Protein AF-A0AA37KBU7-F1 (afdb_monomer_lite)

Radius of gyration: 18.68 Å; chains: 1; bounding box: 47×38×46 Å

Organism: NCBI:txid46503

Sequence (134 aa):
MLCLIALITGCNGDNPQCKAEKLINRYLENNLKDPDSYECIDMGKIGIVTPMSKALVETVKRATDGEFPTDSINSKLEQIKAMFESNDINPYDTLAWEISHRYRAKNSYGGYAITNCTYHFNKDISDIISVETK

Secondary structure (DSSP, 8-state):
------------S--HHHHHHHHHHHHHHHH-SEEEEEEEEEEPPPEEE-HHHHHHHHHHHHHHTTSS-GGGHHHHHHHHHHHHHHTT--TTS--EEEEEEEEEEE-TTS-EEEEEEEEEEETTSSSEEEEEE-

Foldseek 3Di:
DDDDDP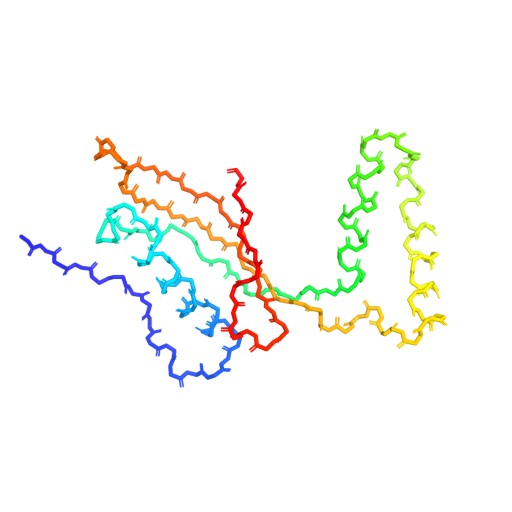PPDQPPDPDLLNLLVVQVLVVLVVPPPASVQKDFPDKFDKDFDFQLNVLLVVLCVCCVVVVDPPVCSVVVSVVVCVVCVVVVHHRGDGQKMKMWTWIWGADPVRDIDIWTWMWIAGSSSNHTPDIGTD

pLDDT: mean 91.53, std 15.12, range [29.55, 98.31]

Structure (mmCIF, N/CA/C/O backbone):
data_AF-A0AA37KBU7-F1
#
_entry.id   AF-A0AA37KBU7-F1
#
loop_
_atom_site.group_PDB
_atom_site.id
_atom_site.type_symbol
_atom_site.label_atom_id
_atom_site.label_alt_id
_atom_site.label_comp_id
_atom_site.label_asym_id
_atom_site.label_entity_id
_atom_site.label_seq_id
_atom_site.pdbx_PDB_ins_code
_atom_site.Cartn_x
_atom_site.Cartn_y
_atom_site.Cartn_z
_atom_site.occupancy
_atom_site.B_iso_or_equiv
_atom_site.auth_seq_id
_atom_site.auth_comp_id
_atom_site.auth_asym_id
_atom_site.auth_atom_id
_atom_site.pdbx_PDB_model_num
ATOM 1 N N . MET A 1 1 ? 27.010 -3.565 -24.465 1.00 41.88 1 MET A N 1
ATOM 2 C CA . MET A 1 1 ? 25.870 -4.214 -23.789 1.00 41.88 1 MET A CA 1
ATOM 3 C C . MET A 1 1 ? 26.364 -4.684 -22.430 1.00 41.88 1 MET A C 1
ATOM 5 O O . MET A 1 1 ? 27.001 -5.724 -22.351 1.00 41.88 1 MET A O 1
ATOM 9 N N . LEU A 1 2 ? 26.216 -3.846 -21.401 1.00 29.55 2 LEU A N 1
ATOM 10 C CA . LEU A 1 2 ? 26.551 -4.185 -20.017 1.00 29.55 2 LEU A CA 1
ATOM 11 C C . LEU A 1 2 ? 25.233 -4.475 -19.295 1.00 29.55 2 LEU A C 1
ATOM 13 O O . LEU A 1 2 ? 24.513 -3.552 -18.933 1.00 29.55 2 LEU A O 1
ATOM 17 N N . CYS A 1 3 ? 24.914 -5.757 -19.128 1.00 44.69 3 CYS A N 1
ATOM 18 C CA . CYS A 1 3 ? 23.983 -6.202 -18.100 1.00 44.69 3 CYS A CA 1
ATOM 19 C C . CYS A 1 3 ? 24.659 -5.977 -16.742 1.00 44.69 3 CYS A C 1
ATOM 21 O O . CYS A 1 3 ? 25.619 -6.674 -16.420 1.00 44.69 3 CYS A O 1
ATOM 23 N N . LEU A 1 4 ? 24.171 -5.022 -15.950 1.00 36.66 4 LEU A N 1
ATOM 24 C CA . LEU A 1 4 ? 24.469 -4.945 -14.519 1.00 36.66 4 LEU A CA 1
ATOM 25 C C . LEU A 1 4 ? 23.160 -4.965 -13.725 1.00 36.66 4 LEU A C 1
ATOM 27 O O . LEU A 1 4 ? 22.580 -3.938 -13.401 1.00 36.66 4 LEU A O 1
ATOM 31 N N . ILE A 1 5 ? 22.703 -6.198 -13.495 1.00 45.25 5 ILE A N 1
ATOM 32 C CA . ILE A 1 5 ? 22.270 -6.753 -12.207 1.00 45.25 5 ILE A CA 1
ATOM 33 C C . ILE A 1 5 ? 21.570 -5.739 -11.289 1.00 45.25 5 ILE A C 1
ATOM 35 O O . ILE A 1 5 ? 22.200 -5.098 -10.447 1.00 45.25 5 ILE A O 1
ATOM 39 N N . ALA A 1 6 ? 20.239 -5.692 -11.379 1.00 46.47 6 ALA A N 1
ATOM 40 C CA . ALA A 1 6 ? 19.417 -5.312 -10.241 1.00 46.47 6 ALA A CA 1
ATOM 41 C C . ALA A 1 6 ? 19.682 -6.336 -9.124 1.00 46.47 6 ALA A C 1
ATOM 43 O O . ALA A 1 6 ? 19.243 -7.484 -9.186 1.00 46.47 6 ALA A O 1
ATOM 44 N N . LEU A 1 7 ? 20.482 -5.936 -8.136 1.00 46.47 7 LEU A N 1
ATOM 45 C CA . LEU A 1 7 ? 20.699 -6.667 -6.893 1.00 46.47 7 LEU A CA 1
ATOM 46 C C . LEU A 1 7 ? 19.377 -6.724 -6.118 1.00 46.47 7 LEU A C 1
ATOM 48 O O . LEU A 1 7 ? 19.133 -5.918 -5.228 1.00 46.47 7 LEU A O 1
ATOM 52 N N . ILE A 1 8 ? 18.535 -7.699 -6.440 1.00 56.31 8 ILE A N 1
ATOM 53 C CA . ILE A 1 8 ? 17.584 -8.249 -5.483 1.00 56.31 8 ILE A CA 1
ATOM 54 C C . ILE A 1 8 ? 18.124 -9.632 -5.181 1.00 56.31 8 ILE A C 1
ATOM 56 O O . ILE A 1 8 ? 17.982 -10.571 -5.962 1.00 56.31 8 ILE A O 1
ATOM 60 N N . THR A 1 9 ? 18.861 -9.726 -4.078 1.00 49.41 9 THR A N 1
ATOM 61 C CA . THR A 1 9 ? 19.168 -10.997 -3.433 1.00 49.41 9 THR A CA 1
ATOM 62 C C . THR A 1 9 ? 17.920 -11.861 -3.497 1.00 49.41 9 THR A C 1
ATOM 64 O O . THR A 1 9 ? 16.887 -11.465 -2.961 1.00 49.41 9 THR A O 1
ATOM 67 N N . GLY A 1 10 ? 18.001 -12.995 -4.195 1.00 45.19 10 GLY A N 1
ATOM 68 C CA . GLY A 1 10 ? 16.919 -13.960 -4.261 1.00 45.19 10 GLY A CA 1
ATOM 69 C C . GLY A 1 10 ? 16.518 -14.335 -2.843 1.00 45.19 10 GLY A C 1
ATOM 70 O O . GLY A 1 10 ? 17.172 -15.150 -2.194 1.00 45.19 10 GLY A O 1
ATOM 71 N N . CYS A 1 11 ? 15.462 -13.710 -2.332 1.00 48.56 11 CYS A N 1
ATOM 72 C CA . CYS A 1 11 ? 14.847 -14.148 -1.104 1.00 48.56 11 CYS A CA 1
ATOM 73 C C . CYS A 1 11 ? 14.190 -15.497 -1.429 1.00 48.56 11 CYS A C 1
ATOM 75 O O . CYS A 1 11 ? 13.068 -15.593 -1.922 1.00 48.56 11 CYS A O 1
ATOM 77 N N . ASN A 1 12 ? 14.915 -16.573 -1.146 1.00 55.06 12 ASN A N 1
ATOM 78 C CA . ASN A 1 12 ? 14.381 -17.933 -1.070 1.00 55.06 12 ASN A CA 1
ATOM 79 C C . ASN A 1 12 ? 13.518 -18.126 0.196 1.00 55.06 12 ASN A C 1
ATOM 81 O O . ASN A 1 12 ? 13.382 -19.239 0.687 1.00 55.06 12 ASN A O 1
ATOM 85 N N . GLY A 1 13 ? 12.988 -17.040 0.770 1.00 60.81 13 GLY A N 1
ATOM 86 C CA . GLY A 1 13 ? 12.195 -17.054 1.990 1.00 60.81 13 GLY A CA 1
ATOM 87 C C . GLY A 1 13 ? 10.739 -16.736 1.693 1.00 60.81 13 GLY A C 1
ATOM 88 O O . GLY A 1 13 ? 10.444 -15.775 0.986 1.00 60.81 13 GLY A O 1
ATOM 89 N N . ASP A 1 14 ? 9.831 -17.487 2.306 1.00 77.00 14 ASP A N 1
ATOM 90 C CA . ASP A 1 14 ? 8.381 -17.262 2.251 1.00 77.00 14 ASP A CA 1
ATOM 91 C C . ASP A 1 14 ? 7.915 -16.081 3.122 1.00 77.00 14 ASP A C 1
ATOM 93 O O . ASP A 1 14 ? 6.771 -16.042 3.582 1.00 77.00 14 ASP A O 1
ATOM 97 N N . ASN A 1 15 ? 8.795 -15.103 3.367 1.00 90.88 15 ASN A N 1
ATOM 98 C CA . ASN A 1 15 ? 8.441 -13.931 4.152 1.00 90.88 15 ASN A CA 1
ATOM 99 C C . ASN A 1 15 ? 7.543 -12.969 3.338 1.00 90.88 15 ASN A C 1
ATOM 101 O O . ASN A 1 15 ? 7.620 -12.942 2.104 1.00 90.88 15 ASN A O 1
ATOM 105 N N . PRO A 1 16 ? 6.702 -12.166 4.015 1.00 94.25 16 PRO A N 1
ATOM 106 C CA . PRO A 1 16 ? 5.791 -11.224 3.365 1.00 94.25 16 PRO A CA 1
ATOM 107 C C . PRO A 1 16 ? 6.452 -10.291 2.342 1.00 94.25 16 PRO A C 1
ATOM 109 O O . PRO A 1 16 ? 5.936 -10.128 1.237 1.00 94.25 16 PRO A O 1
ATOM 112 N N . GLN A 1 17 ? 7.618 -9.731 2.681 1.00 95.88 17 GLN A N 1
ATOM 113 C CA . GLN A 1 17 ? 8.352 -8.795 1.825 1.00 95.88 17 GLN A CA 1
ATOM 114 C C . GLN A 1 17 ? 8.701 -9.439 0.478 1.00 95.88 17 GLN A C 1
ATOM 116 O O . GLN A 1 17 ? 8.394 -8.898 -0.581 1.00 95.88 17 GLN A O 1
ATOM 121 N N . CYS A 1 18 ? 9.288 -10.634 0.513 1.00 94.00 18 CYS A N 1
ATOM 122 C CA . CYS A 1 18 ? 9.690 -11.343 -0.691 1.00 94.00 18 CYS A CA 1
ATOM 123 C C . CYS A 1 18 ? 8.493 -11.719 -1.572 1.00 94.00 18 CYS A C 1
ATOM 125 O O . CYS A 1 18 ? 8.569 -11.606 -2.798 1.00 94.00 18 CYS A O 1
ATOM 127 N N . LYS A 1 19 ? 7.385 -12.164 -0.965 1.00 95.19 19 LYS A N 1
ATOM 128 C CA . LYS A 1 19 ? 6.155 -12.487 -1.703 1.00 95.19 19 LYS A CA 1
ATOM 129 C C . LYS A 1 19 ? 5.619 -11.263 -2.449 1.00 95.19 19 LYS A C 1
ATOM 131 O O . LYS A 1 19 ? 5.315 -11.365 -3.638 1.00 95.19 19 LYS A O 1
ATOM 136 N N . ALA A 1 20 ? 5.581 -10.111 -1.783 1.00 97.00 20 ALA A N 1
ATOM 137 C CA . ALA A 1 20 ? 5.152 -8.851 -2.380 1.00 97.00 20 ALA A CA 1
ATOM 138 C C . ALA A 1 20 ? 6.072 -8.401 -3.524 1.00 97.00 20 ALA A C 1
ATOM 140 O O . ALA A 1 20 ? 5.586 -8.114 -4.614 1.00 97.00 20 ALA A O 1
ATOM 141 N N . GLU A 1 21 ? 7.394 -8.412 -3.331 1.00 96.50 21 GLU A N 1
ATOM 142 C CA . GLU A 1 21 ? 8.355 -8.030 -4.378 1.00 96.50 21 GLU A CA 1
ATOM 143 C C . GLU A 1 21 ? 8.259 -8.939 -5.616 1.00 96.50 21 GLU A C 1
ATOM 145 O O . GLU A 1 21 ? 8.284 -8.456 -6.747 1.00 96.50 21 GLU A O 1
ATOM 150 N N . LYS A 1 22 ? 8.054 -10.253 -5.431 1.00 95.44 22 LYS A N 1
ATOM 151 C CA . LYS A 1 22 ? 7.808 -11.196 -6.540 1.00 95.44 22 LYS A CA 1
ATOM 152 C C . LYS A 1 22 ? 6.517 -10.887 -7.300 1.00 95.44 22 LYS A C 1
ATOM 154 O O . LYS A 1 22 ? 6.455 -11.090 -8.513 1.00 95.44 22 LYS A O 1
ATOM 159 N N . LEU A 1 23 ? 5.465 -10.454 -6.609 1.00 97.12 23 LEU A N 1
ATOM 160 C CA . LEU A 1 23 ? 4.224 -10.022 -7.254 1.00 97.12 23 LEU A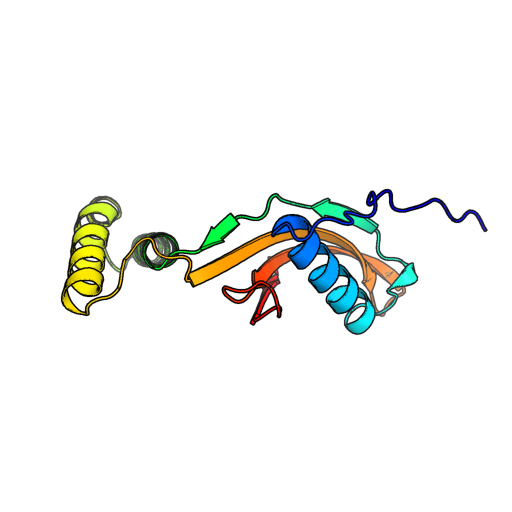 CA 1
ATOM 161 C C . LEU A 1 23 ? 4.413 -8.703 -8.006 1.00 97.12 23 LEU A C 1
ATOM 163 O O . LEU A 1 23 ? 3.942 -8.593 -9.134 1.00 97.12 23 LEU A O 1
ATOM 167 N N . ILE A 1 24 ? 5.145 -7.748 -7.429 1.00 97.88 24 ILE A N 1
ATOM 168 C CA . ILE A 1 24 ? 5.444 -6.461 -8.068 1.00 97.88 24 ILE A CA 1
ATOM 169 C C . ILE A 1 24 ? 6.259 -6.656 -9.339 1.00 97.88 24 ILE A C 1
ATOM 171 O O . ILE A 1 24 ? 5.887 -6.107 -10.370 1.00 97.88 24 ILE A O 1
ATOM 175 N N . ASN A 1 25 ? 7.316 -7.469 -9.305 1.00 96.00 25 ASN A N 1
ATOM 176 C CA . ASN A 1 25 ? 8.132 -7.726 -10.492 1.00 96.00 25 ASN A CA 1
ATOM 177 C C . ASN A 1 25 ? 7.282 -8.309 -11.628 1.00 96.00 25 ASN A C 1
ATOM 179 O O . ASN A 1 25 ? 7.281 -7.768 -12.730 1.00 96.00 25 ASN A O 1
ATOM 183 N N . ARG A 1 26 ? 6.454 -9.323 -11.332 1.00 97.12 26 ARG A N 1
ATOM 184 C CA . ARG A 1 26 ? 5.511 -9.888 -12.312 1.00 97.12 26 ARG A CA 1
ATOM 185 C C . ARG A 1 26 ? 4.496 -8.859 -12.807 1.00 97.12 26 ARG A C 1
ATOM 187 O O . ARG A 1 26 ? 4.137 -8.859 -13.980 1.00 97.12 26 ARG A O 1
ATOM 194 N N . TYR A 1 27 ? 4.002 -7.986 -11.934 1.00 97.50 27 TYR A N 1
ATOM 195 C CA . TYR A 1 27 ? 3.101 -6.912 -12.338 1.00 97.50 27 TYR A CA 1
ATOM 196 C C . TYR A 1 27 ? 3.797 -5.944 -13.300 1.00 97.50 27 TYR A C 1
ATOM 198 O O . TYR A 1 27 ? 3.244 -5.630 -14.350 1.00 97.50 27 TYR A O 1
ATOM 206 N N . LEU A 1 28 ? 5.013 -5.501 -12.987 1.00 97.06 28 LEU A N 1
ATOM 207 C CA . LEU A 1 28 ? 5.775 -4.567 -13.814 1.00 97.06 28 LEU A CA 1
ATOM 208 C C . LEU A 1 28 ? 6.140 -5.172 -15.174 1.00 97.06 28 LEU A C 1
ATOM 210 O O . LEU A 1 28 ? 5.921 -4.520 -16.192 1.00 97.06 28 LEU A O 1
ATOM 214 N N . GLU A 1 29 ? 6.590 -6.427 -15.211 1.00 96.31 29 GLU A N 1
ATOM 215 C CA . GLU A 1 29 ? 6.856 -7.169 -16.454 1.00 96.31 29 GLU A CA 1
ATOM 216 C C . GLU A 1 29 ? 5.651 -7.163 -17.406 1.00 96.31 29 GLU A C 1
ATOM 218 O O . GLU A 1 29 ? 5.811 -6.995 -18.612 1.00 96.31 29 GLU A O 1
ATOM 223 N N . ASN A 1 30 ? 4.439 -7.284 -16.859 1.00 96.00 30 ASN A N 1
ATOM 224 C CA . ASN A 1 30 ? 3.207 -7.345 -17.646 1.00 96.00 30 ASN A CA 1
ATOM 225 C C . ASN A 1 30 ? 2.596 -5.971 -17.975 1.00 96.00 30 ASN A C 1
ATOM 227 O O . ASN A 1 30 ? 1.749 -5.887 -18.863 1.00 96.00 30 ASN A O 1
ATOM 231 N N . ASN A 1 31 ? 2.971 -4.904 -17.261 1.00 95.38 31 ASN A N 1
ATOM 232 C CA . ASN A 1 31 ? 2.297 -3.602 -17.358 1.00 95.38 31 ASN A CA 1
ATOM 233 C C . ASN A 1 31 ? 3.189 -2.462 -17.880 1.00 95.38 31 ASN A C 1
ATOM 235 O O . ASN A 1 31 ? 2.665 -1.445 -18.347 1.00 95.38 31 ASN A O 1
ATOM 239 N N . LEU A 1 32 ? 4.518 -2.596 -17.835 1.00 95.62 32 LEU A N 1
ATOM 240 C CA . LEU A 1 32 ? 5.429 -1.597 -18.397 1.00 95.62 32 LEU A CA 1
ATOM 241 C C . LEU A 1 32 ? 5.479 -1.669 -19.928 1.00 95.62 32 LEU A C 1
ATOM 243 O O . LEU A 1 32 ? 5.296 -2.719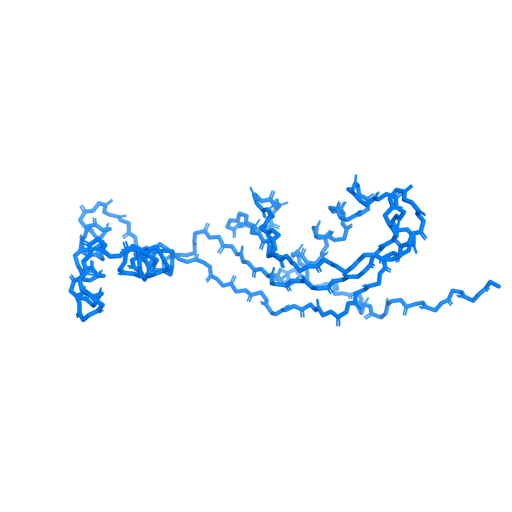 -20.535 1.00 95.62 32 LEU A O 1
ATOM 247 N N . LYS A 1 33 ? 5.742 -0.522 -20.568 1.00 95.25 33 LYS A N 1
ATOM 248 C CA . LYS A 1 33 ? 5.900 -0.444 -22.033 1.00 95.25 33 LYS A CA 1
ATOM 249 C C . LYS A 1 33 ? 7.231 -1.011 -22.512 1.00 95.25 33 LYS A C 1
ATOM 251 O O . LYS A 1 33 ? 7.282 -1.612 -23.577 1.00 95.25 33 LYS A O 1
ATOM 256 N N . ASP A 1 34 ? 8.274 -0.808 -21.719 1.00 95.62 34 ASP A N 1
ATOM 257 C CA . ASP A 1 34 ? 9.610 -1.364 -21.914 1.00 95.62 34 ASP A CA 1
ATOM 258 C C . ASP A 1 34 ? 10.061 -1.940 -20.560 1.00 95.62 34 ASP A C 1
ATOM 260 O O . ASP A 1 34 ? 10.710 -1.230 -19.783 1.00 95.62 34 ASP A O 1
ATOM 264 N N . PRO A 1 35 ? 9.642 -3.172 -20.209 1.00 94.94 35 PRO A N 1
ATOM 265 C CA . PRO A 1 35 ? 10.016 -3.803 -18.944 1.00 94.94 35 PRO A CA 1
ATOM 266 C C . PRO A 1 35 ? 11.529 -3.881 -18.726 1.00 94.94 35 PRO A C 1
ATOM 268 O O . PRO A 1 35 ? 11.988 -3.686 -17.605 1.00 94.94 35 PRO A O 1
ATOM 271 N N . ASP A 1 36 ? 12.311 -4.062 -19.793 1.00 95.88 36 ASP A N 1
ATOM 272 C CA . ASP A 1 36 ? 13.776 -4.142 -19.728 1.00 95.88 36 ASP A CA 1
ATOM 273 C C . ASP A 1 36 ? 14.427 -2.813 -19.308 1.00 95.88 36 ASP A C 1
ATOM 275 O O . ASP A 1 36 ? 15.567 -2.786 -18.845 1.00 95.88 36 ASP A O 1
ATOM 279 N N . SER A 1 37 ? 13.709 -1.695 -19.452 1.00 96.38 37 SER A N 1
ATOM 280 C CA . SER A 1 37 ? 14.154 -0.381 -18.978 1.00 96.38 37 SER A CA 1
ATOM 281 C C . SER A 1 37 ? 13.830 -0.091 -17.510 1.00 96.38 37 SER A C 1
ATOM 283 O O . SER A 1 37 ? 14.139 1.004 -17.036 1.00 96.38 37 SER A O 1
ATOM 285 N N . TYR A 1 38 ? 13.174 -1.016 -16.805 1.00 97.25 38 TYR A N 1
ATOM 286 C CA . TYR A 1 38 ? 12.830 -0.847 -15.399 1.00 97.25 38 TYR A CA 1
ATOM 287 C C . TYR A 1 38 ? 14.077 -0.674 -14.530 1.00 97.25 38 TYR A C 1
ATOM 289 O O . TYR A 1 38 ? 14.998 -1.490 -14.534 1.00 97.25 38 TYR A O 1
ATOM 297 N N . GLU A 1 39 ? 14.057 0.372 -13.713 1.00 96.44 39 GLU A N 1
ATOM 298 C CA . GLU A 1 39 ? 15.058 0.623 -12.690 1.00 96.44 39 GLU A CA 1
ATOM 299 C C . GLU A 1 39 ? 14.358 0.974 -11.373 1.00 96.44 39 GLU A C 1
ATOM 301 O O . GLU A 1 39 ? 13.659 1.990 -11.265 1.00 96.44 39 GLU A O 1
ATOM 306 N N . CYS A 1 40 ? 14.566 0.132 -10.357 1.00 96.69 40 CYS A N 1
ATOM 307 C CA . CYS A 1 40 ? 14.130 0.407 -8.992 1.00 96.69 40 CYS A CA 1
ATOM 308 C C . CYS A 1 40 ? 14.904 1.609 -8.437 1.00 96.69 40 CYS A C 1
ATOM 310 O O . CYS A 1 40 ? 16.135 1.605 -8.425 1.00 96.69 40 CYS A O 1
ATOM 312 N N . ILE A 1 41 ? 14.186 2.626 -7.961 1.00 97.69 41 ILE A N 1
ATOM 313 C CA . ILE A 1 41 ? 14.774 3.773 -7.258 1.00 97.69 41 ILE A CA 1
ATOM 314 C C . ILE A 1 41 ? 14.635 3.576 -5.747 1.00 97.69 41 ILE A C 1
ATOM 316 O O . ILE A 1 41 ? 15.557 3.897 -5.002 1.00 97.69 41 ILE A O 1
ATOM 320 N N . ASP A 1 42 ? 13.476 3.096 -5.294 1.00 97.19 42 ASP A N 1
ATOM 321 C CA . ASP A 1 42 ? 13.211 2.786 -3.892 1.00 97.19 42 ASP A CA 1
ATOM 322 C C . ASP A 1 42 ? 12.137 1.697 -3.754 1.00 97.19 42 ASP A C 1
ATOM 324 O O . ASP A 1 42 ? 11.124 1.702 -4.464 1.00 97.19 42 ASP A O 1
ATOM 328 N N . MET A 1 43 ? 12.349 0.778 -2.816 1.00 97.38 43 MET A N 1
ATOM 329 C CA . MET A 1 43 ? 11.383 -0.247 -2.424 1.00 97.38 43 MET A CA 1
ATOM 330 C C . MET A 1 43 ? 11.179 -0.151 -0.915 1.00 97.38 43 MET A C 1
ATOM 332 O O . MET A 1 43 ? 12.105 -0.368 -0.134 1.00 97.38 43 MET A O 1
ATOM 336 N N . GLY A 1 44 ? 9.961 0.198 -0.513 1.00 96.31 44 GLY A N 1
ATOM 337 C CA . GLY A 1 44 ? 9.595 0.347 0.886 1.00 96.31 44 GLY A CA 1
ATOM 338 C C . GLY A 1 44 ? 9.587 -0.982 1.640 1.00 96.31 44 GLY A C 1
ATOM 339 O O . GLY A 1 44 ? 9.706 -2.069 1.074 1.00 96.31 44 GLY A O 1
ATOM 340 N N . LYS A 1 45 ? 9.393 -0.898 2.956 1.00 97.38 45 LYS A N 1
ATOM 341 C CA . LYS A 1 45 ? 9.102 -2.078 3.775 1.00 97.38 45 LYS A CA 1
ATOM 342 C C . LYS A 1 45 ? 7.623 -2.413 3.683 1.00 97.38 45 LYS A C 1
ATOM 344 O O . LYS A 1 45 ? 6.788 -1.511 3.672 1.00 97.38 45 LYS A O 1
ATOM 349 N N . ILE A 1 46 ? 7.315 -3.701 3.677 1.00 96.56 46 ILE A N 1
ATOM 350 C CA . ILE A 1 46 ? 5.945 -4.182 3.695 1.00 96.56 46 ILE A CA 1
ATOM 351 C C . ILE A 1 46 ? 5.259 -3.795 5.010 1.00 96.56 46 ILE A C 1
ATOM 353 O O . ILE A 1 46 ? 5.766 -4.053 6.105 1.00 96.56 46 ILE A O 1
ATOM 357 N N . GLY A 1 47 ? 4.114 -3.135 4.879 1.00 96.44 47 GLY A N 1
ATOM 358 C CA . GLY A 1 47 ? 3.257 -2.695 5.969 1.00 96.44 47 GLY A CA 1
ATOM 359 C C . GLY A 1 47 ? 2.002 -3.554 6.079 1.00 96.44 47 GLY A C 1
ATOM 360 O O . GLY A 1 47 ? 1.540 -4.137 5.097 1.00 96.44 47 GLY A O 1
ATOM 361 N N . ILE A 1 48 ? 1.445 -3.617 7.287 1.00 96.75 48 ILE A N 1
ATOM 362 C CA . ILE A 1 48 ? 0.148 -4.242 7.553 1.00 96.75 48 ILE A CA 1
ATOM 363 C C . ILE A 1 48 ? -0.933 -3.171 7.451 1.00 96.75 48 ILE A C 1
ATOM 365 O O . ILE A 1 48 ? -0.834 -2.104 8.058 1.00 96.75 48 ILE A O 1
ATOM 369 N N . VAL A 1 49 ? -2.000 -3.496 6.735 1.00 97.12 49 VAL A N 1
ATOM 370 C CA . VAL A 1 49 ? -3.232 -2.719 6.703 1.00 97.12 49 VAL A CA 1
ATOM 371 C C . VAL A 1 49 ? -4.246 -3.402 7.614 1.00 97.12 49 VAL A C 1
ATOM 373 O O . VAL A 1 49 ? -4.532 -4.587 7.442 1.00 97.12 49 VAL A O 1
ATOM 376 N N . THR A 1 50 ? -4.818 -2.652 8.552 1.00 97.38 50 THR A N 1
ATOM 377 C CA . THR A 1 50 ? -5.893 -3.108 9.441 1.00 97.38 50 THR A CA 1
ATOM 378 C C . THR A 1 50 ? -7.169 -2.305 9.175 1.00 97.38 50 THR A C 1
ATOM 380 O O . THR A 1 50 ? -7.097 -1.221 8.579 1.00 97.38 50 THR A O 1
ATOM 383 N N . PRO A 1 51 ? -8.345 -2.776 9.632 1.00 96.44 51 PRO A N 1
ATOM 384 C CA . PRO A 1 51 ? -9.563 -1.969 9.607 1.00 96.44 51 PRO A CA 1
ATOM 385 C C . PRO A 1 51 ? -9.358 -0.577 10.224 1.00 96.44 51 PRO A C 1
ATOM 387 O O . PRO A 1 51 ? -9.758 0.425 9.631 1.00 96.44 51 PRO A O 1
ATOM 390 N N . MET A 1 52 ? -8.653 -0.489 11.360 1.00 97.50 52 MET A N 1
ATOM 391 C CA . MET A 1 52 ? -8.381 0.797 12.010 1.00 97.50 52 MET A CA 1
ATOM 392 C C . MET A 1 52 ? -7.367 1.674 11.281 1.00 97.50 52 MET A C 1
ATOM 394 O O . MET A 1 52 ? -7.530 2.893 11.294 1.00 97.50 52 MET A O 1
ATOM 398 N N . SER A 1 53 ? -6.343 1.114 10.626 1.00 96.25 53 SER A N 1
ATOM 399 C CA . SER A 1 53 ? -5.412 1.952 9.858 1.00 96.25 53 SER A CA 1
ATOM 400 C C . SER A 1 53 ? -6.102 2.578 8.643 1.00 96.25 53 SER A C 1
ATOM 402 O O . SER A 1 53 ? -5.909 3.766 8.381 1.00 96.25 53 SER A O 1
ATOM 404 N N . LYS A 1 54 ? -6.993 1.840 7.961 1.00 94.56 54 LYS A N 1
ATOM 405 C CA . LYS A 1 54 ? -7.852 2.412 6.909 1.00 94.56 54 LYS A CA 1
ATOM 406 C C . LYS A 1 54 ? -8.845 3.430 7.468 1.00 94.56 54 LYS A C 1
ATOM 408 O O . LYS A 1 54 ? -8.988 4.503 6.884 1.00 94.56 54 LYS A O 1
ATOM 413 N N . ALA A 1 55 ? -9.474 3.140 8.609 1.00 96.81 55 ALA A N 1
ATOM 414 C CA . ALA A 1 55 ? -10.376 4.082 9.268 1.00 96.81 55 ALA A CA 1
ATOM 415 C C . ALA A 1 55 ? -9.675 5.399 9.631 1.00 96.81 55 ALA A C 1
ATOM 417 O O . ALA A 1 55 ? -10.252 6.464 9.427 1.00 96.81 55 ALA A O 1
ATOM 418 N N . LEU A 1 56 ? -8.431 5.347 10.118 1.00 97.38 56 LEU A N 1
ATOM 419 C CA . LEU A 1 56 ? -7.622 6.532 10.410 1.00 97.38 56 LEU A CA 1
ATOM 420 C C . LEU A 1 56 ? -7.395 7.381 9.161 1.00 97.38 56 LEU A C 1
ATOM 422 O O . LEU A 1 56 ? -7.688 8.574 9.193 1.00 97.38 56 LEU A O 1
ATOM 426 N N . VAL A 1 57 ? -6.911 6.778 8.071 1.00 95.12 57 VAL A N 1
ATOM 427 C CA . VAL A 1 57 ? -6.638 7.500 6.817 1.00 95.12 57 VAL A CA 1
ATOM 428 C C . VAL A 1 57 ? -7.898 8.198 6.304 1.00 95.12 57 VAL A C 1
ATOM 430 O O . VAL A 1 57 ? -7.862 9.393 6.017 1.00 95.12 57 VAL A O 1
ATOM 433 N N . GLU A 1 58 ? -9.024 7.486 6.258 1.00 96.00 58 GLU A N 1
ATOM 434 C CA . GLU A 1 58 ? -10.288 8.056 5.787 1.00 96.00 58 GLU A CA 1
ATOM 435 C C . GLU A 1 58 ? -10.826 9.134 6.740 1.00 96.00 58 GLU A C 1
ATOM 437 O O . GLU A 1 58 ? -11.286 10.183 6.301 1.00 96.00 58 GLU A O 1
ATOM 442 N N . THR A 1 59 ? -10.719 8.932 8.056 1.00 97.81 59 THR A N 1
ATOM 443 C CA . THR A 1 59 ? -11.162 9.926 9.049 1.00 97.81 59 THR A CA 1
ATOM 444 C C . THR A 1 59 ? -10.337 11.210 8.949 1.00 97.81 59 THR A C 1
ATOM 446 O O . THR A 1 59 ? -10.900 12.302 9.000 1.00 97.81 59 THR A O 1
ATOM 449 N N . VAL A 1 60 ? -9.017 11.100 8.763 1.00 97.88 60 VAL A N 1
ATOM 450 C CA . VAL A 1 60 ? -8.127 12.253 8.554 1.00 97.88 60 VAL A CA 1
ATOM 451 C C . VAL A 1 60 ? -8.482 12.983 7.263 1.00 97.88 60 VAL A C 1
ATOM 453 O O . VAL A 1 60 ? -8.570 14.212 7.264 1.00 97.88 60 VAL A O 1
ATOM 456 N N . LYS A 1 61 ? -8.720 12.244 6.174 1.00 96.75 61 LYS A N 1
ATOM 457 C CA . LYS A 1 61 ? -9.121 12.824 4.891 1.00 96.75 61 LYS A CA 1
ATOM 458 C C . LYS A 1 61 ? -10.428 13.611 5.025 1.00 96.75 61 LYS A C 1
ATOM 460 O O . LYS A 1 61 ? -10.442 14.799 4.737 1.00 96.75 61 LYS A O 1
ATOM 465 N N . ARG A 1 62 ? -11.481 13.000 5.575 1.00 97.44 62 ARG A N 1
ATOM 466 C CA . ARG A 1 62 ? -12.793 13.647 5.768 1.00 97.44 62 ARG A CA 1
ATOM 467 C C . ARG A 1 62 ? -12.729 14.874 6.683 1.00 97.44 62 ARG A C 1
ATOM 469 O O . ARG A 1 62 ? -13.415 15.862 6.436 1.00 97.44 62 ARG A O 1
ATOM 476 N N . ALA A 1 63 ? -11.885 14.841 7.718 1.00 97.69 6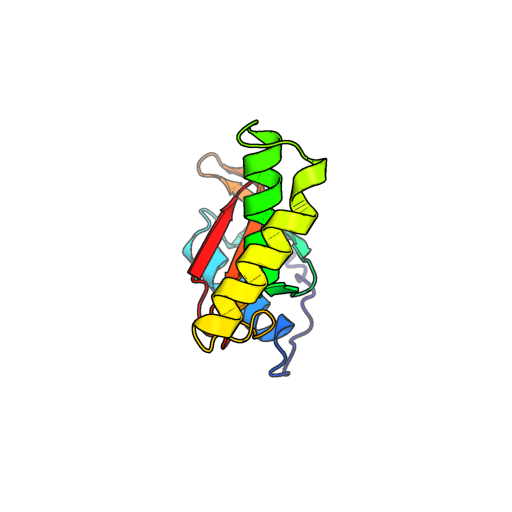3 ALA A N 1
ATOM 477 C CA . ALA A 1 63 ? -11.628 16.014 8.555 1.00 97.69 63 ALA A CA 1
ATOM 478 C C . ALA A 1 63 ? -10.951 17.145 7.763 1.00 97.69 63 ALA A C 1
ATOM 480 O O . ALA A 1 63 ? -11.327 18.307 7.888 1.00 97.69 63 ALA A O 1
ATOM 481 N N . THR A 1 64 ? -9.967 16.795 6.931 1.00 96.81 64 THR A N 1
ATOM 482 C CA . THR A 1 64 ? -9.240 17.742 6.068 1.00 96.81 64 THR A CA 1
ATOM 483 C C . THR A 1 64 ? -10.157 18.354 5.007 1.00 96.81 64 THR A C 1
ATOM 485 O O . THR A 1 64 ? -10.052 19.544 4.725 1.00 96.81 64 THR A O 1
ATOM 488 N N . ASP A 1 65 ? -11.109 17.571 4.497 1.00 97.62 65 ASP A N 1
ATOM 489 C CA . ASP A 1 65 ? -12.151 18.009 3.560 1.00 97.62 65 ASP A CA 1
ATOM 490 C C . ASP A 1 65 ? -13.247 18.862 4.240 1.00 97.62 65 ASP A C 1
ATOM 492 O O . ASP A 1 65 ? -14.152 19.372 3.578 1.00 97.62 65 ASP A O 1
ATOM 496 N N . GLY A 1 66 ? -13.167 19.059 5.561 1.00 97.19 66 GLY A N 1
ATOM 497 C CA . GLY A 1 66 ? -14.046 19.947 6.321 1.00 97.19 66 GLY A CA 1
ATOM 498 C C . GLY A 1 66 ? -15.362 19.318 6.780 1.00 97.19 66 GLY A C 1
ATOM 499 O O . GLY A 1 66 ? -16.225 20.038 7.281 1.00 97.19 66 GLY A O 1
ATOM 500 N N . GLU A 1 67 ? -15.536 17.995 6.666 1.00 97.81 67 GLU A N 1
ATOM 501 C CA . GLU A 1 67 ? -16.759 17.323 7.133 1.00 97.81 67 GLU A CA 1
ATOM 502 C C . GLU A 1 67 ? -16.939 17.410 8.656 1.00 97.81 67 GLU A C 1
ATOM 504 O O . GLU A 1 67 ? -18.058 17.325 9.168 1.00 97.81 67 GLU A O 1
ATOM 509 N N . PHE A 1 68 ? -15.837 17.531 9.399 1.00 97.44 68 PHE A N 1
ATOM 510 C CA . PHE A 1 68 ? -15.824 17.724 10.846 1.00 97.44 68 PHE A CA 1
ATOM 511 C C . PHE A 1 68 ? -14.462 18.259 11.328 1.00 97.44 68 PHE A C 1
ATOM 513 O O . PHE A 1 68 ? -13.462 18.093 10.631 1.00 97.44 68 PHE A O 1
ATOM 520 N N . PRO A 1 69 ? -14.388 18.859 12.531 1.00 97.56 69 PRO A N 1
ATOM 521 C CA . PRO A 1 69 ? -13.138 19.373 13.095 1.00 97.56 69 PRO A CA 1
ATOM 522 C C . PRO A 1 69 ? -12.044 18.307 13.276 1.00 97.56 69 PRO A C 1
ATOM 524 O O . PRO A 1 69 ? -12.315 17.177 13.684 1.00 97.56 69 PRO A O 1
ATOM 527 N N . THR A 1 70 ? -10.780 18.672 13.044 1.00 96.50 70 THR A N 1
ATOM 528 C CA . THR A 1 70 ? -9.630 17.757 13.189 1.00 96.50 70 THR A CA 1
ATOM 529 C C . THR A 1 70 ? -9.423 17.259 14.623 1.00 96.50 70 THR A C 1
ATOM 531 O O . THR A 1 70 ? -8.932 16.152 14.826 1.00 96.50 70 THR A O 1
ATOM 534 N N . ASP A 1 71 ? -9.831 18.028 15.633 1.00 96.75 71 ASP A N 1
ATOM 535 C CA . ASP A 1 71 ? -9.800 17.600 17.041 1.00 96.75 71 ASP A CA 1
ATOM 536 C C . ASP A 1 71 ? -10.803 16.466 17.349 1.00 96.75 71 ASP A C 1
ATOM 538 O O . ASP A 1 71 ? -10.661 15.750 18.340 1.00 96.75 71 ASP A O 1
ATOM 542 N N . SER A 1 72 ? -11.767 16.231 16.454 1.00 97.31 72 SER A N 1
ATOM 543 C CA . SER A 1 72 ? -12.768 15.168 16.557 1.00 97.31 72 SER A CA 1
ATOM 544 C C . SER A 1 72 ? -12.303 13.840 15.953 1.00 97.31 72 SER A C 1
ATOM 546 O O . SER A 1 72 ? -13.049 12.861 15.984 1.00 97.31 72 SER A O 1
ATOM 548 N N . ILE A 1 73 ? -11.086 13.768 15.399 1.00 97.50 73 ILE A N 1
ATOM 549 C CA . ILE A 1 73 ? -10.555 12.536 14.795 1.00 97.50 73 ILE A CA 1
ATOM 550 C C . ILE A 1 73 ? -10.534 11.400 15.826 1.00 97.50 73 ILE A C 1
ATOM 552 O O . ILE A 1 73 ? -11.034 10.314 15.545 1.00 97.50 73 ILE A O 1
ATOM 556 N N . ASN A 1 74 ? -10.030 11.650 17.038 1.00 97.56 74 ASN A N 1
ATOM 557 C CA . ASN A 1 74 ? -9.909 10.600 18.050 1.00 97.56 74 ASN A CA 1
ATOM 558 C C . ASN A 1 74 ? -11.277 10.056 18.492 1.00 97.56 74 ASN A C 1
ATOM 560 O O . ASN A 1 74 ? -11.482 8.847 18.534 1.00 97.56 74 ASN A O 1
ATOM 564 N N . SER A 1 75 ? -12.245 10.938 18.761 1.00 98.00 75 SER A N 1
ATOM 565 C CA . SER A 1 75 ? -13.588 10.516 19.183 1.00 98.00 75 SER A CA 1
ATOM 566 C C . SER A 1 75 ? -14.332 9.740 18.092 1.00 98.00 75 SER A C 1
ATOM 568 O O . SER A 1 75 ? -15.114 8.844 18.405 1.00 98.00 75 SER A O 1
ATOM 570 N N . LYS A 1 76 ? -14.073 10.036 16.813 1.00 97.81 76 LYS A N 1
ATOM 571 C CA . LYS A 1 76 ? -14.614 9.271 15.679 1.00 97.81 76 LYS A CA 1
ATOM 572 C C . LYS A 1 76 ? -13.949 7.912 15.525 1.00 97.81 76 LYS A C 1
ATOM 574 O O . LYS A 1 76 ? -14.647 6.942 15.248 1.00 97.81 76 LYS A O 1
ATOM 579 N N . LEU A 1 77 ? -12.641 7.815 15.746 1.00 98.00 77 LEU A N 1
ATOM 580 C CA . LEU A 1 77 ? -11.943 6.531 15.712 1.00 98.00 77 LEU A CA 1
ATOM 581 C C . LEU A 1 77 ? -12.422 5.588 16.814 1.00 98.00 77 LEU A C 1
ATOM 583 O O . LEU A 1 77 ? -12.620 4.412 16.532 1.00 98.00 77 LEU A O 1
ATOM 587 N N . GLU A 1 78 ? -12.703 6.093 18.017 1.00 97.94 78 GLU A N 1
ATOM 588 C CA . GLU A 1 78 ? -13.305 5.277 19.082 1.00 97.94 78 GLU A CA 1
ATOM 589 C C . GLU A 1 78 ? -14.710 4.775 18.707 1.00 97.94 78 GLU A C 1
ATOM 591 O O . GLU A 1 78 ? -15.038 3.614 18.944 1.00 97.94 78 GLU A O 1
ATOM 596 N N . GLN A 1 79 ? -15.529 5.605 18.050 1.00 97.75 79 GLN A N 1
ATOM 597 C CA . GLN A 1 79 ? -16.842 5.177 17.546 1.00 97.75 79 GLN A CA 1
ATOM 598 C C . GLN A 1 79 ? -16.720 4.096 16.467 1.00 97.75 79 GLN A C 1
ATOM 600 O O . GLN A 1 79 ? -17.468 3.121 16.479 1.00 97.75 79 GLN A O 1
ATOM 605 N N . ILE A 1 80 ? -15.770 4.251 15.542 1.00 97.56 80 ILE A N 1
ATOM 606 C CA . ILE A 1 80 ? -15.516 3.267 14.484 1.00 97.56 80 ILE A CA 1
ATOM 607 C C . ILE A 1 80 ? -14.985 1.959 15.080 1.00 97.56 80 ILE A C 1
ATOM 609 O O . ILE A 1 80 ? -15.429 0.881 14.691 1.00 97.56 80 ILE A O 1
ATOM 613 N N . LYS A 1 81 ? -14.083 2.037 16.061 1.00 97.94 81 LYS A N 1
ATOM 614 C CA . LYS A 1 81 ? -13.579 0.867 16.779 1.00 97.94 81 LYS A CA 1
ATOM 615 C C . LYS A 1 81 ? -14.719 0.103 17.457 1.00 97.94 81 LYS A C 1
ATOM 617 O O . LYS A 1 81 ? -14.854 -1.095 17.226 1.00 97.94 81 LYS A O 1
ATOM 622 N N . ALA A 1 82 ? -15.573 0.797 18.212 1.00 97.88 82 ALA A N 1
ATOM 623 C CA . ALA A 1 82 ? -16.737 0.189 18.854 1.00 97.88 82 ALA A CA 1
ATOM 624 C C . ALA A 1 82 ? -17.703 -0.430 17.829 1.00 97.88 82 ALA A C 1
ATOM 6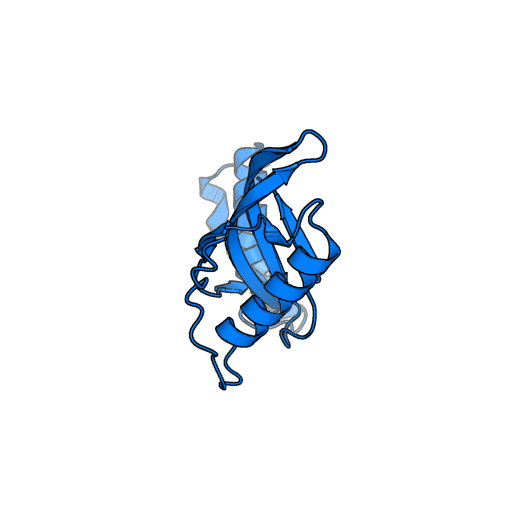26 O O . ALA A 1 82 ? -18.264 -1.499 18.065 1.00 97.88 82 ALA A O 1
ATOM 627 N N . MET A 1 83 ? -17.868 0.207 16.664 1.00 97.44 83 MET A N 1
ATOM 628 C CA . MET A 1 83 ? -18.650 -0.347 15.560 1.00 97.44 83 MET A CA 1
ATOM 629 C C . MET A 1 83 ? -18.060 -1.672 15.066 1.00 97.44 83 MET A C 1
ATOM 631 O O . MET A 1 83 ? -18.812 -2.638 14.951 1.00 97.44 83 MET A O 1
ATOM 635 N N . PHE A 1 84 ? -16.749 -1.756 14.817 1.00 96.81 84 PHE A N 1
ATOM 636 C CA . PHE A 1 84 ? -16.109 -3.016 14.422 1.00 96.81 84 PHE A CA 1
ATOM 637 C C . PHE A 1 84 ? -16.303 -4.107 15.479 1.00 96.81 84 PHE A C 1
ATOM 639 O O . PHE A 1 84 ? -16.796 -5.184 15.150 1.00 96.81 84 PHE A O 1
ATOM 646 N N . GLU A 1 85 ? -16.017 -3.801 16.745 1.00 96.69 85 GLU A N 1
ATOM 647 C CA . GLU A 1 85 ? -16.149 -4.754 17.855 1.00 96.69 85 GLU A CA 1
ATOM 648 C C . GLU A 1 85 ? -17.598 -5.250 18.017 1.00 96.69 85 GLU A C 1
ATOM 650 O O . GLU A 1 85 ? -17.827 -6.441 18.204 1.00 96.69 85 GLU A O 1
ATOM 655 N N . SER A 1 86 ? -18.596 -4.371 17.858 1.00 97.75 86 SER A N 1
ATOM 656 C CA . SER A 1 86 ? -20.018 -4.752 17.919 1.00 97.75 86 SER A CA 1
ATOM 657 C C . SER A 1 86 ? -20.482 -5.650 16.766 1.00 97.75 86 SER A C 1
ATOM 659 O O . SER A 1 86 ? -21.500 -6.327 16.894 1.00 97.75 86 SER A O 1
ATOM 661 N N . ASN A 1 87 ? -19.744 -5.661 15.652 1.00 96.25 87 ASN A N 1
ATOM 662 C CA . ASN A 1 87 ? -20.001 -6.514 14.491 1.00 96.25 87 ASN A CA 1
ATOM 663 C C . ASN A 1 87 ? -19.100 -7.763 14.472 1.00 96.25 87 ASN A C 1
ATOM 665 O O . ASN A 1 87 ? -18.990 -8.403 13.430 1.00 96.25 87 ASN A O 1
ATOM 669 N N . ASP A 1 88 ? -18.457 -8.100 15.597 1.00 95.06 88 ASP A N 1
ATOM 670 C CA . ASP A 1 88 ? -17.535 -9.240 15.730 1.00 95.06 88 ASP A CA 1
ATOM 671 C C . ASP A 1 88 ? -16.338 -9.173 14.755 1.00 95.06 88 ASP A C 1
ATOM 673 O O . ASP A 1 88 ? -15.805 -10.177 14.285 1.00 95.06 88 ASP A O 1
ATOM 677 N N . ILE A 1 89 ? -15.907 -7.950 14.424 1.00 94.12 89 ILE A N 1
ATOM 678 C CA . ILE A 1 89 ? -14.723 -7.679 13.604 1.00 94.12 89 ILE A CA 1
ATOM 679 C C . ILE A 1 89 ? -13.596 -7.231 14.531 1.00 94.12 89 ILE A C 1
ATOM 681 O O . ILE A 1 89 ? -13.724 -6.213 15.210 1.00 94.12 89 ILE A O 1
ATOM 685 N N . ASN A 1 90 ? -12.454 -7.929 14.513 1.00 95.75 90 ASN A N 1
ATOM 686 C CA . ASN A 1 90 ? -11.259 -7.452 15.208 1.00 95.75 90 ASN A CA 1
ATOM 687 C C . ASN A 1 90 ? -10.675 -6.222 14.474 1.00 95.75 90 ASN A C 1
ATOM 689 O O . ASN A 1 90 ? -10.181 -6.360 13.350 1.00 95.75 90 ASN A O 1
ATOM 693 N N . PRO A 1 91 ? -10.662 -5.024 15.092 1.00 95.75 91 PRO A N 1
ATOM 694 C CA . PRO A 1 91 ? -10.198 -3.790 14.451 1.00 95.75 91 PRO A CA 1
ATOM 695 C C . PRO A 1 91 ? -8.707 -3.784 14.070 1.00 95.75 91 PRO A C 1
ATOM 697 O O . PRO A 1 91 ? -8.270 -2.927 13.292 1.00 95.75 91 PRO A O 1
ATOM 700 N N . TYR A 1 92 ? -7.924 -4.718 14.618 1.00 95.94 92 TYR A N 1
ATOM 701 C CA . TYR A 1 92 ? -6.475 -4.814 14.428 1.00 95.94 92 TYR A CA 1
ATOM 702 C C . TYR A 1 92 ? -6.037 -6.058 13.650 1.00 95.94 92 TYR A C 1
ATOM 704 O O . TYR A 1 92 ? -4.837 -6.274 13.483 1.00 95.94 92 TYR A O 1
ATOM 712 N N . ASP A 1 93 ? -6.982 -6.854 13.149 1.00 95.56 93 ASP A N 1
ATOM 713 C CA . ASP A 1 93 ? -6.665 -7.973 12.268 1.00 95.56 93 ASP A CA 1
ATOM 714 C C . ASP A 1 93 ? -6.063 -7.485 10.945 1.00 95.56 93 ASP A C 1
ATOM 716 O O . ASP A 1 93 ? -6.406 -6.417 10.425 1.00 95.56 93 ASP A O 1
ATOM 720 N N . THR A 1 94 ? -5.181 -8.299 10.362 1.00 95.25 94 THR A N 1
ATOM 721 C CA . THR A 1 94 ? -4.645 -8.042 9.023 1.00 95.25 94 THR A CA 1
ATOM 722 C C . THR A 1 94 ? -5.772 -8.117 7.998 1.00 95.25 94 THR A C 1
ATOM 724 O O . THR A 1 94 ? -6.327 -9.191 7.751 1.00 95.25 94 THR A O 1
ATOM 727 N N . LEU A 1 95 ? -6.070 -6.974 7.383 1.00 94.94 95 LEU A N 1
ATOM 728 C CA . LEU A 1 95 ? -6.998 -6.833 6.265 1.00 94.94 95 LEU A CA 1
ATOM 729 C C . LEU A 1 95 ? -6.270 -7.018 4.928 1.00 94.94 95 LEU A C 1
ATOM 731 O O . LEU A 1 95 ? -6.756 -7.705 4.034 1.00 94.94 95 LEU A O 1
ATOM 735 N N . ALA A 1 96 ? -5.102 -6.393 4.804 1.00 96.94 96 ALA A N 1
ATOM 736 C CA . ALA A 1 96 ? -4.294 -6.365 3.594 1.00 96.94 96 ALA A CA 1
ATOM 737 C C . ALA A 1 96 ? -2.831 -6.059 3.943 1.00 96.94 96 ALA A C 1
ATOM 739 O O . ALA A 1 96 ? -2.492 -5.778 5.097 1.00 96.94 96 ALA A O 1
ATOM 740 N N . TRP A 1 97 ? -1.976 -6.077 2.930 1.00 98.12 97 TRP A N 1
ATOM 741 C CA . TRP A 1 97 ? -0.599 -5.600 3.029 1.00 98.12 97 TRP A CA 1
ATOM 742 C C . TRP A 1 97 ? -0.369 -4.471 2.040 1.00 98.12 97 TRP A C 1
ATOM 744 O O . TRP A 1 97 ? -1.076 -4.372 1.038 1.00 98.12 97 TRP A O 1
ATOM 754 N N . GLU A 1 98 ? 0.624 -3.630 2.298 1.00 97.88 98 GLU A N 1
ATOM 755 C CA . GLU A 1 98 ? 0.998 -2.563 1.375 1.00 97.88 98 GLU A CA 1
ATOM 756 C C . GLU A 1 98 ? 2.504 -2.343 1.305 1.00 97.88 98 GLU A C 1
ATOM 758 O O . GLU A 1 98 ? 3.232 -2.638 2.252 1.00 97.88 98 GLU A O 1
ATOM 763 N N . ILE A 1 99 ? 2.979 -1.824 0.176 1.00 98.00 99 ILE A N 1
ATOM 764 C CA . ILE A 1 99 ? 4.379 -1.439 -0.003 1.00 98.00 99 ILE A CA 1
ATOM 765 C C . ILE A 1 99 ? 4.465 -0.239 -0.946 1.00 98.00 99 ILE A C 1
ATOM 767 O O . ILE A 1 99 ? 3.848 -0.215 -2.015 1.00 98.00 99 ILE A O 1
ATOM 771 N N . SER A 1 100 ? 5.220 0.779 -0.540 1.00 97.88 100 SER A N 1
ATOM 772 C CA . SER A 1 100 ? 5.538 1.914 -1.402 1.00 97.88 100 SER A CA 1
ATOM 773 C C . SER A 1 100 ? 6.671 1.546 -2.349 1.00 97.88 100 SER A C 1
ATOM 775 O O . SER A 1 100 ? 7.660 0.946 -1.931 1.00 97.88 100 SER A O 1
ATOM 777 N N . HIS A 1 101 ? 6.574 1.967 -3.600 1.00 98.19 101 HIS A N 1
ATOM 778 C CA . HIS A 1 101 ? 7.592 1.718 -4.603 1.00 98.19 101 HIS A CA 1
ATOM 779 C C . HIS A 1 101 ? 7.795 2.948 -5.482 1.00 98.19 101 HIS A C 1
ATOM 781 O O . HIS A 1 101 ? 6.841 3.571 -5.959 1.00 98.19 101 HIS A O 1
ATOM 787 N N . ARG A 1 102 ? 9.062 3.281 -5.713 1.00 98.25 102 ARG A N 1
ATOM 788 C CA . ARG A 1 102 ? 9.477 4.314 -6.651 1.00 98.25 102 ARG A CA 1
ATOM 789 C C . ARG A 1 102 ? 10.413 3.700 -7.673 1.00 98.25 102 ARG A C 1
ATOM 791 O O . ARG A 1 102 ? 11.424 3.099 -7.317 1.00 98.25 102 ARG A O 1
ATOM 798 N N . TYR A 1 103 ? 10.107 3.896 -8.944 1.00 97.75 103 TYR A N 1
ATOM 799 C CA . TYR A 1 103 ? 10.912 3.370 -10.039 1.00 97.75 103 TYR A CA 1
ATOM 800 C C . TYR A 1 103 ? 10.886 4.304 -11.236 1.00 97.75 103 TYR A C 1
ATOM 802 O O . TYR A 1 103 ? 10.081 5.235 -11.300 1.00 97.75 103 TYR A O 1
ATOM 810 N N . ARG A 1 104 ? 11.765 4.044 -12.201 1.00 97.62 104 ARG A N 1
ATOM 811 C CA . ARG A 1 104 ? 11.667 4.627 -13.537 1.00 97.62 104 ARG A CA 1
ATOM 812 C C . ARG A 1 104 ? 11.659 3.544 -14.604 1.00 97.62 104 ARG A C 1
ATOM 814 O O . ARG A 1 104 ? 12.284 2.505 -14.434 1.00 97.62 104 ARG A O 1
ATOM 821 N N . ALA A 1 105 ? 10.956 3.806 -15.695 1.00 97.69 105 ALA A N 1
ATOM 822 C CA . ALA A 1 105 ? 10.950 2.975 -16.895 1.00 97.69 105 ALA A CA 1
ATOM 823 C C . ALA A 1 105 ? 10.644 3.859 -18.111 1.00 97.69 105 ALA A C 1
ATOM 825 O O . ALA A 1 105 ? 10.110 4.965 -17.958 1.00 97.69 105 ALA A O 1
ATOM 826 N N . LYS A 1 106 ? 10.970 3.405 -19.321 1.00 97.50 106 LYS A N 1
ATOM 827 C CA . LYS A 1 106 ? 10.608 4.129 -20.539 1.00 97.50 106 LYS A CA 1
ATOM 828 C C . LYS A 1 106 ? 9.100 4.091 -20.766 1.00 97.50 106 LYS A C 1
ATOM 830 O O . LYS A 1 106 ? 8.441 3.057 -20.650 1.00 97.50 106 LYS A O 1
ATOM 835 N N . ASN A 1 107 ? 8.565 5.250 -21.122 1.00 93.50 107 ASN A N 1
ATOM 836 C CA . ASN A 1 107 ? 7.192 5.413 -21.569 1.00 93.50 107 ASN A CA 1
ATOM 837 C C . ASN A 1 107 ? 7.057 5.103 -23.073 1.00 93.50 107 ASN A C 1
ATOM 839 O O . ASN A 1 107 ? 8.025 4.772 -23.758 1.00 93.50 107 ASN A O 1
ATOM 843 N N . SER A 1 108 ? 5.847 5.261 -23.613 1.00 92.00 108 SER A N 1
ATOM 844 C CA . SER A 1 108 ? 5.550 5.036 -25.036 1.00 92.00 108 SER A CA 1
ATOM 845 C C . SER A 1 108 ? 6.309 5.950 -26.006 1.00 92.00 108 SER A C 1
ATOM 847 O O . SER A 1 108 ? 6.338 5.668 -27.198 1.00 92.00 108 SER A O 1
ATOM 849 N N . TYR A 1 109 ? 6.909 7.037 -25.518 1.00 93.38 109 TYR A N 1
ATOM 850 C CA . TYR A 1 109 ? 7.698 7.988 -26.306 1.00 93.38 109 TYR A CA 1
ATOM 851 C C . TYR A 1 109 ? 9.211 7.736 -26.191 1.00 93.38 109 TYR A C 1
ATOM 853 O O . TYR A 1 109 ? 10.005 8.521 -26.701 1.00 93.38 109 TYR A O 1
ATOM 861 N N . GLY A 1 110 ? 9.627 6.664 -25.504 1.00 92.50 110 GLY A N 1
ATOM 862 C CA . GLY A 1 110 ? 11.033 6.284 -25.337 1.00 92.50 110 GLY A CA 1
ATOM 863 C C . GLY A 1 110 ? 11.796 7.073 -24.266 1.00 92.50 110 GLY A C 1
ATOM 864 O O . GLY A 1 110 ? 12.984 6.824 -24.064 1.00 92.50 110 GLY A O 1
ATOM 865 N N . GLY A 1 111 ? 11.140 7.998 -23.559 1.00 95.94 111 GLY A N 1
ATOM 866 C CA . GLY A 1 111 ? 11.726 8.729 -22.433 1.00 95.94 111 GLY A CA 1
ATOM 867 C C . GLY A 1 111 ? 11.479 8.022 -21.100 1.00 95.94 111 GLY A C 1
ATOM 868 O O . GLY A 1 111 ? 10.431 7.406 -20.914 1.00 95.94 111 GLY A O 1
ATOM 869 N N . TYR A 1 112 ? 12.414 8.135 -20.154 1.00 96.81 112 TYR A N 1
ATOM 870 C CA . TYR A 1 112 ? 12.218 7.629 -18.792 1.00 96.81 112 TYR A CA 1
ATOM 871 C C . TYR A 1 112 ? 11.179 8.465 -18.039 1.00 96.81 112 TYR A C 1
ATOM 873 O O . TYR A 1 112 ? 11.303 9.686 -17.949 1.00 96.81 112 TYR A O 1
ATOM 881 N N . ALA A 1 113 ? 10.194 7.793 -17.450 1.00 96.50 113 ALA A N 1
ATOM 882 C CA . ALA A 1 113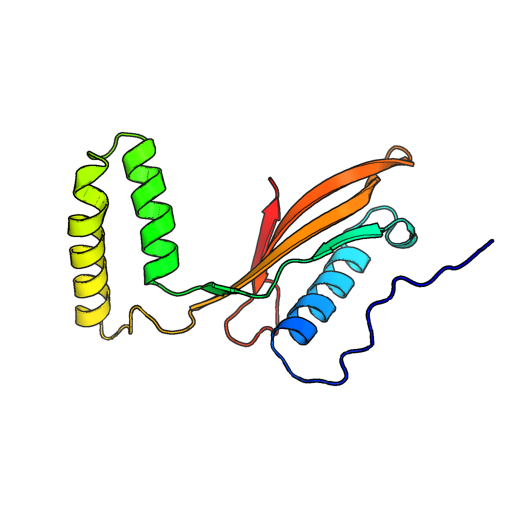 ? 9.228 8.376 -16.532 1.00 96.50 113 ALA A CA 1
ATOM 883 C C . ALA A 1 113 ? 9.430 7.784 -15.134 1.00 96.50 113 ALA A C 1
ATOM 885 O O . ALA A 1 113 ? 9.567 6.569 -14.992 1.00 96.50 113 ALA A O 1
ATOM 886 N N . ILE A 1 114 ? 9.446 8.641 -14.112 1.00 97.44 114 ILE A N 1
ATOM 887 C CA . ILE A 1 114 ? 9.460 8.216 -12.709 1.00 97.44 114 ILE A CA 1
ATOM 888 C C . ILE A 1 114 ? 8.017 7.973 -12.272 1.00 97.44 114 ILE A C 1
ATOM 890 O O . ILE A 1 114 ? 7.157 8.819 -12.498 1.00 97.44 114 ILE A O 1
ATOM 894 N N . THR A 1 115 ? 7.772 6.837 -11.628 1.00 97.44 115 THR A N 1
ATOM 895 C CA . THR A 1 115 ? 6.478 6.476 -11.044 1.00 97.44 115 THR A CA 1
ATOM 896 C C . THR A 1 115 ? 6.636 6.313 -9.539 1.00 97.44 115 THR A C 1
ATOM 898 O O . THR A 1 115 ? 7.558 5.637 -9.079 1.00 97.44 115 THR A O 1
ATOM 901 N N . ASN A 1 116 ? 5.731 6.930 -8.780 1.00 98.06 116 ASN A N 1
ATOM 902 C CA . ASN A 1 116 ? 5.571 6.704 -7.348 1.00 98.06 116 ASN A CA 1
ATOM 903 C C . ASN A 1 116 ? 4.244 5.986 -7.148 1.00 98.06 116 ASN A C 1
ATOM 905 O O . ASN A 1 116 ? 3.199 6.515 -7.524 1.00 98.06 116 ASN A O 1
ATOM 909 N N . CYS A 1 117 ? 4.271 4.797 -6.563 1.00 97.56 117 CYS A N 1
ATOM 910 C CA . CYS A 1 117 ? 3.055 4.032 -6.344 1.00 97.56 117 CYS A CA 1
ATOM 911 C C . CYS A 1 117 ? 3.071 3.290 -5.011 1.00 97.56 117 CYS A C 1
ATOM 913 O O . CYS A 1 117 ? 4.124 3.067 -4.412 1.00 97.56 117 CYS A O 1
ATOM 915 N N . THR A 1 118 ? 1.885 2.918 -4.552 1.00 98.06 118 THR A N 1
ATOM 916 C CA . THR A 1 118 ? 1.684 1.978 -3.455 1.00 98.06 118 THR A CA 1
ATOM 917 C C . THR A 1 118 ? 0.951 0.766 -4.009 1.00 98.06 118 THR A C 1
ATOM 919 O O . THR A 1 118 ? -0.117 0.906 -4.606 1.00 98.06 118 THR A O 1
ATOM 922 N N . TYR A 1 119 ? 1.511 -0.424 -3.809 1.00 98.31 119 TYR A N 1
ATOM 923 C CA . TYR A 1 119 ? 0.812 -1.675 -4.094 1.00 98.31 119 TYR A CA 1
ATOM 924 C C . TYR A 1 119 ? 0.085 -2.137 -2.844 1.00 98.31 119 TYR A C 1
ATOM 926 O O . TYR A 1 119 ? 0.669 -2.125 -1.760 1.00 98.31 119 TYR A O 1
ATOM 934 N N . HIS A 1 120 ? -1.153 -2.594 -3.008 1.00 97.75 120 HIS A N 1
ATOM 935 C CA . HIS A 1 120 ? -1.907 -3.283 -1.971 1.00 97.75 120 HIS A CA 1
ATOM 936 C C . HIS A 1 120 ? -2.091 -4.748 -2.350 1.00 97.75 120 HIS A C 1
ATOM 938 O O . HIS A 1 120 ? -2.446 -5.065 -3.487 1.00 97.75 120 HIS A O 1
ATOM 944 N N . PHE A 1 121 ? -1.898 -5.632 -1.380 1.00 98.31 121 PHE A N 1
ATOM 945 C CA . PHE A 1 121 ? -2.030 -7.076 -1.535 1.00 98.31 121 PHE A CA 1
ATOM 946 C C . PHE A 1 121 ? -3.155 -7.598 -0.655 1.00 98.31 121 PHE A C 1
ATOM 948 O O . PHE A 1 121 ? -3.430 -7.043 0.412 1.00 98.31 121 PHE A O 1
ATOM 955 N N . ASN A 1 122 ? -3.778 -8.697 -1.071 1.00 97.19 122 ASN A N 1
ATOM 956 C CA . ASN A 1 122 ? -4.693 -9.424 -0.197 1.00 97.19 122 ASN A CA 1
ATOM 957 C C . ASN A 1 122 ? -3.969 -9.978 1.051 1.00 97.19 122 ASN A C 1
ATOM 959 O O . ASN A 1 122 ? -2.739 -9.990 1.128 1.00 97.19 122 ASN A O 1
ATOM 963 N N . LYS A 1 123 ? -4.739 -10.447 2.042 1.00 95.81 123 LYS A N 1
ATOM 964 C CA . LYS A 1 123 ? -4.232 -10.928 3.343 1.00 95.81 123 LYS A CA 1
ATOM 965 C C . LYS A 1 123 ? -3.126 -11.989 3.228 1.00 95.81 123 LYS A C 1
ATOM 967 O O . LYS A 1 123 ? -2.202 -11.978 4.041 1.00 95.81 123 LYS A O 1
ATOM 972 N N . ASP A 1 124 ? -3.191 -12.844 2.209 1.00 95.62 124 ASP A N 1
ATOM 973 C CA . ASP A 1 124 ? -2.243 -13.945 1.986 1.00 95.62 124 ASP A CA 1
ATOM 974 C C . ASP A 1 124 ? -1.030 -13.563 1.120 1.00 95.62 124 ASP A C 1
ATOM 976 O O . ASP A 1 124 ? -0.097 -14.358 0.974 1.00 95.62 124 ASP A O 1
ATOM 980 N N . ILE A 1 125 ? -1.020 -12.346 0.561 1.00 96.19 125 ILE A N 1
ATOM 981 C CA . ILE A 1 125 ? -0.004 -11.861 -0.387 1.00 96.19 125 ILE A CA 1
ATOM 982 C C . ILE A 1 125 ? 0.114 -12.825 -1.580 1.00 96.19 125 ILE A C 1
ATOM 984 O O . ILE A 1 125 ? 1.209 -13.188 -2.016 1.00 96.19 125 ILE A O 1
ATOM 988 N N . SER A 1 126 ? -1.032 -13.290 -2.086 1.00 96.38 126 SER A N 1
ATOM 989 C CA . SER A 1 126 ? -1.107 -14.081 -3.319 1.00 96.38 126 SER A CA 1
ATOM 990 C C . SER A 1 126 ? -1.318 -13.201 -4.543 1.00 96.38 126 SER A C 1
ATOM 992 O O . SER A 1 126 ? -0.856 -13.566 -5.619 1.00 96.38 126 SER A O 1
ATOM 994 N N . ASP A 1 127 ? -1.952 -12.036 -4.368 1.00 97.56 127 ASP A N 1
ATOM 995 C CA . ASP A 1 127 ? -2.367 -11.154 -5.456 1.00 97.56 127 ASP A CA 1
ATOM 996 C C . ASP A 1 127 ? -2.240 -9.675 -5.075 1.00 97.56 127 ASP A C 1
ATOM 998 O O . ASP A 1 127 ? -2.424 -9.290 -3.916 1.00 97.56 127 ASP A O 1
ATOM 1002 N N . ILE A 1 128 ? -1.960 -8.840 -6.080 1.00 98.25 128 ILE A N 1
ATOM 1003 C CA . ILE A 1 128 ? -2.088 -7.382 -5.989 1.00 98.25 128 ILE A CA 1
ATOM 1004 C C . ILE A 1 128 ? -3.555 -7.034 -6.245 1.00 98.25 128 ILE A C 1
ATOM 1006 O O . ILE A 1 128 ? -4.086 -7.327 -7.314 1.00 98.25 128 ILE A O 1
ATOM 1010 N N . ILE A 1 129 ? -4.198 -6.396 -5.271 1.00 97.50 129 ILE A N 1
ATOM 1011 C CA . ILE A 1 129 ? -5.620 -6.022 -5.328 1.00 97.50 129 ILE A CA 1
ATOM 1012 C C . ILE A 1 129 ? -5.837 -4.558 -5.725 1.00 97.50 129 ILE A C 1
ATOM 1014 O O . ILE A 1 129 ? -6.926 -4.200 -6.161 1.00 97.50 129 ILE A O 1
ATOM 1018 N N . SER A 1 130 ? -4.821 -3.705 -5.570 1.00 96.69 130 SER A N 1
ATOM 1019 C CA . SER A 1 130 ? -4.861 -2.302 -5.995 1.00 96.69 130 SER A CA 1
ATOM 1020 C C . SER A 1 130 ? -3.449 -1.751 -6.190 1.00 96.69 130 SER A C 1
ATOM 1022 O O . SER A 1 130 ? -2.514 -2.169 -5.502 1.00 96.69 130 SER A O 1
ATOM 1024 N N . VAL A 1 131 ? -3.309 -0.794 -7.110 1.00 97.69 131 VAL A N 1
ATOM 1025 C CA . VAL A 1 131 ? -2.088 -0.008 -7.320 1.00 97.69 131 VAL A CA 1
ATOM 1026 C C . VAL A 1 131 ? -2.468 1.465 -7.351 1.00 97.69 131 VAL A C 1
ATOM 1028 O O . VAL A 1 131 ? -3.127 1.928 -8.280 1.00 97.69 131 VAL A O 1
ATOM 1031 N N . GLU A 1 132 ? -2.046 2.210 -6.338 1.00 95.50 132 GLU A N 1
ATOM 1032 C CA . GLU A 1 132 ? -2.315 3.641 -6.218 1.00 95.50 132 GLU A CA 1
ATOM 1033 C C . GLU A 1 132 ? -1.092 4.420 -6.702 1.00 95.50 132 GLU A C 1
ATOM 1035 O O . GLU A 1 132 ? -0.024 4.330 -6.101 1.00 95.50 132 GLU A O 1
ATOM 1040 N N . THR A 1 133 ? -1.228 5.172 -7.795 1.00 93.88 133 THR A N 1
ATOM 1041 C CA . THR A 1 133 ? -0.154 6.037 -8.317 1.00 93.88 133 THR A CA 1
ATOM 1042 C C . THR A 1 133 ? -0.339 7.457 -7.786 1.00 93.88 133 THR A C 1
ATOM 1044 O O . THR A 1 133 ? -1.466 7.952 -7.765 1.00 93.88 133 THR A O 1
ATOM 1047 N N . LYS A 1 134 ? 0.751 8.093 -7.348 1.00 82.12 134 LYS A N 1
ATOM 1048 C CA . LYS A 1 134 ? 0.774 9.464 -6.813 1.00 82.12 134 LYS A CA 1
ATOM 1049 C C . LYS A 1 134 ? 1.321 10.462 -7.822 1.00 82.12 134 LYS A C 1
ATOM 1051 O O . LYS A 1 134 ? 2.290 10.098 -8.529 1.00 82.12 134 LYS A O 1
#